Protein AF-A0A352RX96-F1 (afdb_monomer)

Foldseek 3Di:
DEEEAEEEEQDPPPPDPVVVVVVVCVVRVSYHYHYYHDHPVVVVVCVVVVVHPYYDDPDDDPPDPDDDDDDDD

Nearest PDB structures (foldseek):
  5z49-assembly1_A  TM=8.762E-01  e=2.085E-04  Synechococcus elongatus PCC 7942 = FACHB-805
  8j4o-assembly1_B  TM=7.830E-01  e=3.984E-02  Acinetobacter baumannii
  8j4n-assembly1_A  TM=7.726E-01  e=3.721E-02  Acinetobacter baumannii
  7yhj-assembly1_C  TM=7.825E-01  e=5.998E-02  Escherichia coli
  8j4n-assembly1_B  TM=7.395E-01  e=5.603E-02  Acinetobacter baumannii

Mean predicted aligned error: 4.61 Å

Sequence (73 aa):
SGGRLNVAVISAGDYFFPRLLAEFMNRHESVTLNLAVHNREELLHQLAGNLTDLAVMVRPPEGMDTIAEAFAP

Radius of gyration: 12.53 Å; Cα contacts (8 Å, |Δi|>4): 79; chains: 1; bounding box: 29×28×28 Å

Structure (mmCIF, N/CA/C/O backbone):
data_AF-A0A352RX96-F1
#
_entry.id   AF-A0A352RX96-F1
#
loop_
_atom_site.group_PDB
_atom_site.id
_atom_site.type_symbol
_atom_site.label_atom_id
_atom_site.label_alt_id
_atom_site.label_comp_id
_atom_site.label_asym_id
_atom_site.label_entity_id
_atom_site.label_seq_id
_atom_site.pdbx_PDB_ins_code
_atom_site.Cartn_x
_atom_site.Cartn_y
_atom_site.Cartn_z
_atom_site.occupancy
_atom_site.B_iso_or_equiv
_atom_site.auth_seq_id
_atom_site.auth_comp_id
_atom_site.auth_asym_id
_atom_site.auth_atom_id
_atom_site.pdbx_PDB_model_num
ATOM 1 N N . SER A 1 1 ? -18.993 -1.828 9.354 1.00 54.06 1 SER A N 1
ATOM 2 C CA . SER A 1 1 ? -18.125 -2.998 9.588 1.00 54.06 1 SER A CA 1
ATOM 3 C C . SER A 1 1 ? -16.702 -2.559 9.319 1.00 54.06 1 SER A C 1
ATOM 5 O O . SER A 1 1 ? -16.450 -2.029 8.246 1.00 54.06 1 SER A O 1
ATOM 7 N N . GLY A 1 2 ? -15.808 -2.684 10.299 1.00 68.44 2 GLY A N 1
ATOM 8 C CA . GLY A 1 2 ? -14.393 -2.382 10.082 1.00 68.44 2 GLY A CA 1
ATOM 9 C C . GLY A 1 2 ? -13.736 -3.473 9.240 1.00 68.44 2 GLY A C 1
ATOM 10 O O . GLY A 1 2 ? -14.059 -4.648 9.411 1.00 68.44 2 GLY A O 1
ATOM 11 N N . GLY A 1 3 ? -12.867 -3.087 8.309 1.00 87.06 3 GLY A N 1
ATOM 12 C CA . GLY A 1 3 ? -12.135 -3.992 7.420 1.00 87.06 3 GLY A CA 1
ATOM 13 C C . GLY A 1 3 ? -10.635 -3.721 7.483 1.00 87.06 3 GLY A C 1
ATOM 14 O O . GLY A 1 3 ? -10.218 -2.640 7.900 1.00 87.06 3 GLY A O 1
ATOM 15 N N . ARG A 1 4 ? -9.820 -4.697 7.081 1.00 91.19 4 ARG A N 1
ATOM 16 C CA . ARG A 1 4 ? -8.372 -4.523 6.937 1.00 91.19 4 ARG A CA 1
ATOM 17 C C . ARG A 1 4 ? -8.026 -4.425 5.458 1.00 91.19 4 ARG A C 1
ATOM 19 O O . ARG A 1 4 ? -8.489 -5.261 4.693 1.00 91.19 4 ARG A O 1
ATOM 26 N N . LEU A 1 5 ? -7.217 -3.436 5.098 1.00 91.69 5 LEU A N 1
ATOM 27 C CA . LEU A 1 5 ? -6.701 -3.254 3.745 1.00 91.69 5 LEU A CA 1
ATOM 28 C C . LEU A 1 5 ? -5.176 -3.391 3.770 1.00 91.69 5 LEU A C 1
ATOM 30 O O . LEU A 1 5 ? -4.499 -2.589 4.419 1.00 91.69 5 LEU A O 1
ATOM 34 N N . ASN A 1 6 ? -4.642 -4.405 3.089 1.00 93.31 6 ASN A N 1
ATOM 35 C CA . ASN A 1 6 ? -3.205 -4.603 2.921 1.00 93.31 6 ASN A CA 1
ATOM 36 C C . ASN A 1 6 ? -2.758 -3.945 1.619 1.00 93.31 6 ASN A C 1
ATOM 38 O O . ASN A 1 6 ? -3.101 -4.391 0.522 1.00 93.31 6 ASN A O 1
ATOM 42 N N . VAL A 1 7 ? -1.987 -2.874 1.754 1.00 92.19 7 VAL A N 1
ATOM 43 C CA . VAL A 1 7 ? -1.479 -2.078 0.644 1.00 92.19 7 VAL A CA 1
ATOM 44 C C . VAL A 1 7 ? 0.025 -2.246 0.575 1.00 92.19 7 VAL A C 1
ATOM 46 O O . VAL A 1 7 ? 0.718 -2.062 1.576 1.00 92.19 7 VAL A O 1
ATOM 49 N N . ALA A 1 8 ? 0.543 -2.536 -0.612 1.00 92.00 8 ALA A N 1
ATOM 50 C CA . ALA A 1 8 ? 1.976 -2.627 -0.816 1.00 92.00 8 ALA A CA 1
ATOM 51 C C . ALA A 1 8 ? 2.456 -1.784 -2.000 1.00 92.00 8 ALA A C 1
ATOM 53 O O . ALA A 1 8 ? 1.786 -1.664 -3.026 1.00 92.00 8 ALA A O 1
ATOM 54 N N . VAL A 1 9 ? 3.620 -1.154 -1.842 1.00 89.06 9 VAL A N 1
ATOM 55 C CA . VAL A 1 9 ? 4.149 -0.170 -2.798 1.00 89.06 9 VAL A CA 1
ATOM 56 C C . VAL A 1 9 ? 5.608 -0.460 -3.145 1.00 89.06 9 VAL A C 1
ATOM 58 O O . VAL A 1 9 ? 6.373 -0.852 -2.266 1.00 89.06 9 VAL A O 1
ATOM 61 N N . ILE A 1 10 ? 6.008 -0.256 -4.412 1.00 84.56 10 ILE A N 1
ATOM 62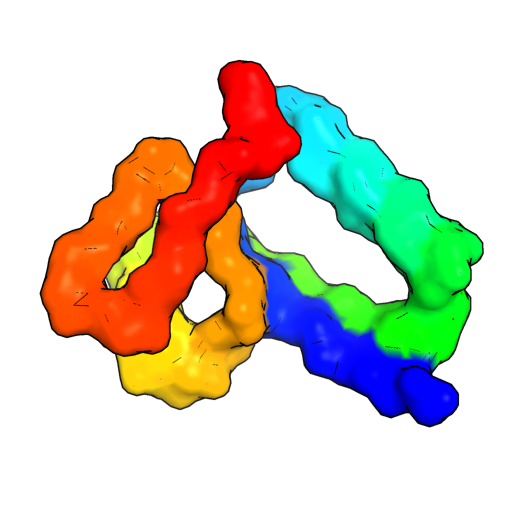 C CA . ILE A 1 10 ? 7.418 -0.444 -4.840 1.00 84.56 10 ILE A CA 1
ATOM 63 C C . ILE A 1 10 ? 8.304 0.729 -4.406 1.00 84.56 10 ILE A C 1
ATOM 65 O O . ILE A 1 10 ? 9.444 0.571 -3.978 1.00 84.56 10 ILE A O 1
ATOM 69 N N . SER A 1 11 ? 7.759 1.933 -4.510 1.00 70.50 11 SER A N 1
ATOM 70 C CA . SER A 1 11 ? 8.260 3.127 -3.856 1.00 70.50 11 SER A CA 1
ATOM 71 C C . SER A 1 11 ? 7.034 3.935 -3.461 1.00 70.50 11 SER A C 1
ATOM 73 O O . SER A 1 11 ? 6.051 3.990 -4.206 1.00 70.50 11 SER A O 1
ATOM 75 N N . ALA A 1 12 ? 7.042 4.527 -2.269 1.00 60.97 12 ALA A N 1
ATOM 76 C CA . ALA A 1 12 ? 6.055 5.543 -1.944 1.00 60.97 12 ALA A CA 1
ATOM 77 C C . ALA A 1 12 ? 6.378 6.753 -2.832 1.00 60.97 12 ALA A C 1
ATOM 79 O O . ALA A 1 12 ? 7.193 7.587 -2.450 1.00 60.97 12 ALA A O 1
ATOM 80 N N . GLY A 1 13 ? 5.839 6.765 -4.057 1.00 56.56 13 GLY A N 1
ATOM 81 C CA . GLY A 1 13 ? 6.058 7.827 -5.036 1.00 56.56 13 GLY A CA 1
ATOM 82 C C . GLY A 1 13 ? 5.867 9.205 -4.407 1.00 56.56 13 GLY A C 1
ATOM 83 O O . GLY A 1 13 ? 5.082 9.360 -3.466 1.00 56.56 13 GLY A O 1
ATOM 84 N N .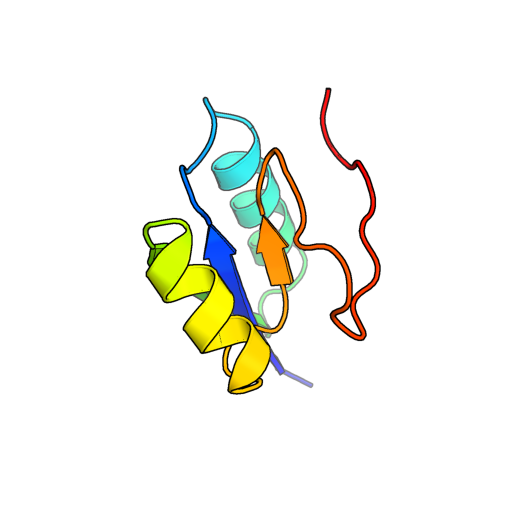 ASP A 1 14 ? 6.618 10.181 -4.913 1.00 58.78 14 ASP A N 1
ATOM 85 C CA . ASP A 1 14 ? 6.735 11.517 -4.337 1.00 58.78 14 ASP A CA 1
ATOM 86 C C . ASP A 1 14 ? 5.370 12.105 -3.938 1.00 58.78 14 ASP A C 1
ATOM 88 O O . ASP A 1 14 ? 4.513 12.388 -4.772 1.00 58.78 14 ASP A O 1
ATOM 92 N N . TYR A 1 15 ? 5.189 12.263 -2.622 1.00 63.44 15 TYR A N 1
ATOM 93 C CA . TYR A 1 15 ? 4.156 13.003 -1.879 1.00 63.44 15 TYR A CA 1
ATOM 94 C C . TYR A 1 15 ? 2.660 12.735 -2.147 1.00 63.44 15 TYR A C 1
ATOM 96 O O . TYR A 1 15 ? 1.846 13.079 -1.286 1.00 63.44 15 TYR A O 1
ATOM 104 N N . PHE A 1 16 ? 2.260 12.129 -3.265 1.00 77.44 16 PHE A N 1
ATOM 105 C CA . PHE A 1 16 ? 0.849 11.941 -3.616 1.00 77.44 16 PHE A CA 1
ATOM 106 C C . PHE A 1 16 ? 0.200 10.814 -2.810 1.00 77.44 16 PHE A C 1
ATOM 108 O O . PHE A 1 16 ? -0.823 11.016 -2.151 1.00 77.44 16 PHE A O 1
ATOM 115 N N . PHE A 1 17 ? 0.815 9.631 -2.817 1.00 81.31 17 PHE A N 1
ATOM 116 C CA . PHE A 1 17 ? 0.190 8.433 -2.264 1.00 81.31 17 PHE A CA 1
ATOM 117 C C . PHE A 1 17 ? -0.006 8.478 -0.737 1.00 81.31 17 PHE A C 1
ATOM 119 O O . PHE A 1 17 ? -1.110 8.179 -0.278 1.00 81.31 17 PHE A O 1
ATOM 126 N N . PRO A 1 18 ? 0.974 8.938 0.073 1.00 80.94 18 PRO A N 1
ATOM 127 C CA . PRO A 1 18 ? 0.764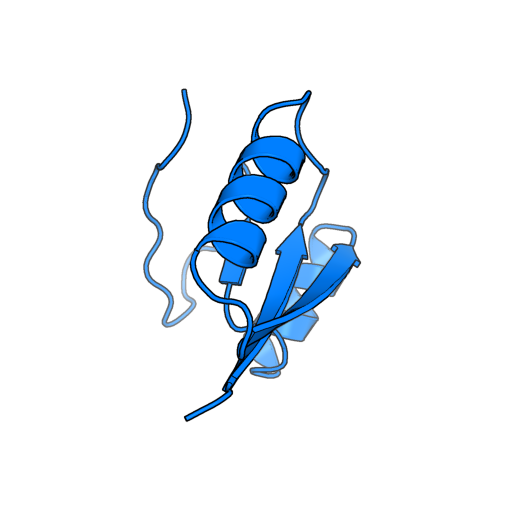 9.079 1.514 1.00 80.94 18 PRO A CA 1
ATOM 128 C C . PRO A 1 18 ? -0.377 10.044 1.876 1.00 80.94 18 PRO A C 1
ATOM 130 O O . PRO A 1 18 ? -1.115 9.787 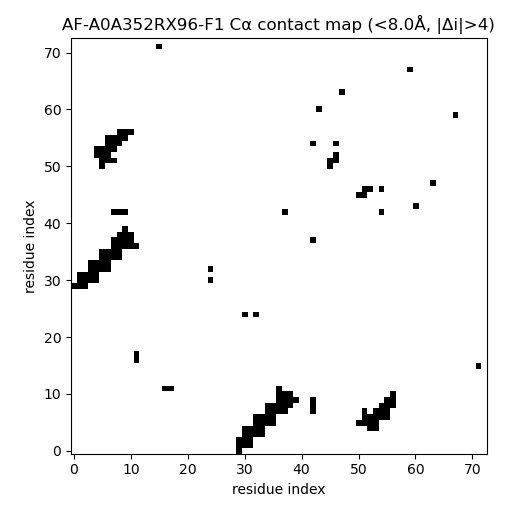2.824 1.00 80.94 18 PRO A O 1
ATOM 133 N N . ARG A 1 19 ? -0.562 11.135 1.113 1.00 84.94 19 ARG A N 1
ATOM 134 C CA . ARG A 1 19 ? -1.664 12.091 1.333 1.00 84.94 19 ARG A CA 1
ATOM 135 C C . ARG A 1 19 ? -3.023 11.484 0.993 1.00 84.94 19 ARG A C 1
ATOM 137 O O . ARG A 1 19 ? -3.964 11.654 1.759 1.00 84.94 19 ARG A O 1
ATOM 144 N N . LEU A 1 20 ? -3.112 10.743 -0.112 1.00 87.00 20 LEU A N 1
ATOM 145 C CA . LEU A 1 20 ? -4.325 10.012 -0.491 1.00 87.00 20 LEU A CA 1
ATOM 146 C C . LEU A 1 20 ? -4.748 9.026 0.612 1.00 87.00 20 LEU A C 1
ATOM 148 O O . LEU A 1 20 ? -5.918 8.980 0.988 1.00 87.00 20 LEU A O 1
ATOM 152 N N . LEU A 1 21 ? -3.789 8.270 1.157 1.00 86.62 21 LEU A N 1
ATOM 153 C CA . LEU A 1 21 ? -4.045 7.328 2.247 1.00 86.62 21 LEU A CA 1
ATOM 154 C C . LEU A 1 21 ? -4.521 8.031 3.520 1.00 86.62 21 LEU A C 1
ATOM 156 O O . LEU A 1 21 ? -5.449 7.545 4.162 1.00 86.62 21 LEU A O 1
ATOM 160 N N . ALA A 1 22 ? -3.931 9.176 3.872 1.00 87.56 22 ALA A N 1
ATOM 161 C CA . ALA A 1 22 ? -4.361 9.951 5.035 1.00 87.56 22 ALA A CA 1
ATOM 162 C C . ALA A 1 22 ? -5.834 10.384 4.918 1.00 87.56 22 ALA A C 1
ATOM 164 O O . ALA A 1 22 ? -6.616 10.170 5.843 1.00 87.56 22 ALA A O 1
ATOM 165 N N . GLU A 1 23 ? -6.239 10.908 3.759 1.00 91.06 23 GLU A N 1
ATOM 166 C CA . GLU A 1 23 ? -7.633 11.292 3.501 1.00 91.06 23 GLU A CA 1
ATOM 167 C C . GLU A 1 23 ? -8.587 10.088 3.502 1.00 91.06 23 GLU A C 1
ATOM 169 O O . GLU A 1 23 ? -9.696 10.168 4.032 1.00 91.06 23 GLU A O 1
ATOM 174 N N . PHE A 1 24 ? -8.162 8.947 2.950 1.00 90.00 24 PHE A N 1
ATOM 175 C CA . PHE A 1 24 ? -8.944 7.711 3.000 1.00 90.00 24 PHE A CA 1
ATOM 176 C C . PHE A 1 24 ? -9.187 7.257 4.446 1.00 90.00 24 PHE A C 1
ATOM 178 O O . PHE A 1 24 ? -10.324 6.967 4.817 1.00 90.00 24 PHE A O 1
ATOM 185 N N . MET A 1 25 ? -8.145 7.262 5.280 1.00 90.00 25 MET A N 1
ATOM 186 C CA . MET A 1 25 ? -8.244 6.886 6.692 1.00 90.00 25 MET A CA 1
ATOM 187 C C . MET A 1 25 ? -9.141 7.844 7.485 1.00 90.00 25 MET A C 1
ATOM 189 O O . MET A 1 25 ? -9.956 7.384 8.280 1.00 90.00 25 MET A O 1
ATOM 193 N N . ASN A 1 26 ? -9.068 9.152 7.213 1.00 91.75 26 ASN A N 1
ATOM 194 C CA . ASN A 1 26 ? -9.940 10.154 7.839 1.00 91.75 26 ASN A CA 1
ATOM 195 C C . ASN A 1 26 ? -11.425 9.937 7.505 1.00 91.75 26 ASN A C 1
ATOM 197 O O . ASN A 1 26 ? -12.295 10.197 8.329 1.00 91.75 26 ASN A O 1
ATOM 201 N N . ARG A 1 27 ? -11.737 9.461 6.294 1.00 92.88 27 ARG A N 1
ATOM 202 C CA . ARG A 1 27 ? -13.121 9.193 5.860 1.00 92.88 27 ARG A CA 1
ATOM 203 C C . ARG A 1 27 ? -13.655 7.842 6.335 1.00 92.88 27 ARG A C 1
ATOM 205 O O . ARG A 1 27 ? -14.869 7.634 6.334 1.00 92.88 27 ARG A O 1
ATOM 212 N N . HIS A 1 28 ? -12.767 6.924 6.708 1.00 91.81 28 HIS A N 1
ATOM 213 C CA . HIS A 1 28 ? -13.096 5.541 7.030 1.00 91.81 28 HIS A CA 1
ATOM 214 C C . HIS A 1 28 ? -12.446 5.101 8.348 1.00 91.81 28 HIS A C 1
ATOM 216 O O . HIS A 1 28 ? -11.643 4.175 8.375 1.00 91.81 28 HIS A O 1
ATOM 222 N N . GLU A 1 29 ? -12.866 5.705 9.463 1.00 86.69 29 GLU A N 1
ATOM 223 C CA . GLU A 1 29 ? -12.285 5.484 10.803 1.00 86.69 29 GLU A CA 1
ATOM 224 C C . GLU A 1 29 ? -12.274 4.015 11.269 1.00 86.69 29 GLU A C 1
ATOM 226 O O . GLU A 1 29 ? -11.461 3.619 12.098 1.00 86.69 29 GLU A O 1
ATOM 231 N N . SER A 1 30 ? -13.179 3.184 10.741 1.00 90.81 30 SER A N 1
ATOM 232 C CA . SER A 1 30 ? -13.250 1.753 11.076 1.00 90.81 30 SE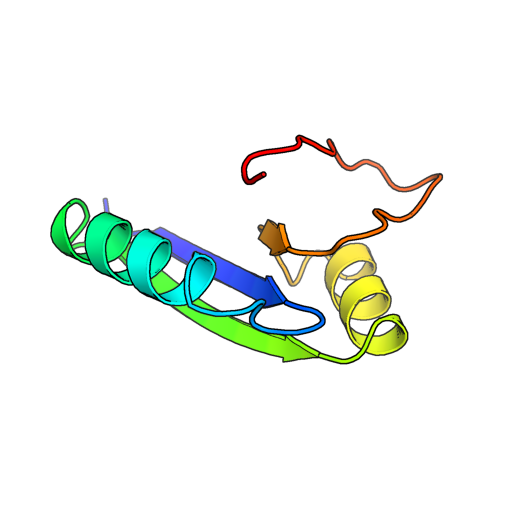R A CA 1
ATOM 233 C C . SER A 1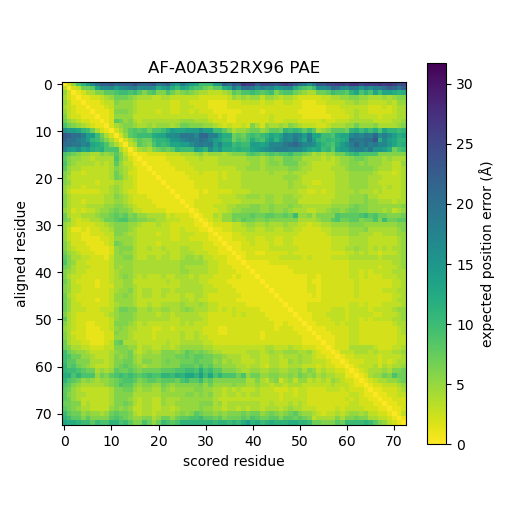 30 ? -12.317 0.859 10.247 1.00 90.81 30 SER A C 1
ATOM 235 O O . SER A 1 30 ? -12.244 -0.344 10.501 1.00 90.81 30 SER A O 1
ATOM 237 N N . VAL A 1 31 ? -11.627 1.407 9.243 1.00 91.00 31 VAL A N 1
ATOM 238 C CA . VAL A 1 31 ? -10.692 0.656 8.398 1.00 91.00 31 VAL A CA 1
ATOM 239 C C . VAL A 1 31 ? -9.305 0.659 9.031 1.00 91.00 31 VAL A C 1
ATOM 241 O O . VAL A 1 31 ? -8.803 1.688 9.463 1.00 91.00 31 VAL A O 1
ATOM 244 N N . THR A 1 32 ? -8.664 -0.508 9.067 1.00 91.19 32 THR A N 1
ATOM 245 C CA . THR A 1 32 ? -7.251 -0.638 9.437 1.00 91.19 32 THR A CA 1
ATOM 246 C C . THR A 1 32 ? -6.415 -0.800 8.176 1.00 91.19 32 THR A C 1
ATOM 248 O O . THR A 1 32 ? -6.596 -1.762 7.429 1.00 91.19 32 THR A O 1
ATOM 251 N N . LEU A 1 33 ? -5.481 0.119 7.948 1.00 89.88 33 LEU A N 1
ATOM 252 C CA . LEU A 1 33 ? -4.547 0.054 6.830 1.00 89.88 33 LEU A CA 1
ATOM 253 C C . LEU A 1 33 ? -3.235 -0.596 7.273 1.00 89.88 33 LEU A C 1
ATOM 255 O O . LEU A 1 33 ? -2.623 -0.159 8.246 1.00 89.88 33 LEU A O 1
ATOM 259 N N . ASN A 1 34 ? -2.786 -1.605 6.533 1.00 91.56 34 ASN A N 1
ATOM 260 C CA . ASN A 1 34 ? -1.435 -2.137 6.633 1.00 91.56 34 ASN A CA 1
ATOM 261 C C . ASN A 1 34 ? -0.662 -1.717 5.381 1.00 91.56 34 ASN A C 1
ATOM 263 O O . ASN A 1 34 ? -0.982 -2.186 4.292 1.00 91.56 34 ASN A O 1
ATOM 267 N N . LEU A 1 35 ? 0.309 -0.814 5.529 1.00 89.12 35 LEU A N 1
ATOM 268 C CA . LEU A 1 35 ? 1.127 -0.314 4.424 1.00 89.12 35 LEU A CA 1
ATOM 269 C C . LEU A 1 35 ? 2.526 -0.927 4.493 1.00 89.12 35 LEU A C 1
ATOM 271 O O . LEU A 1 35 ? 3.251 -0.695 5.460 1.00 89.12 35 LEU A O 1
ATOM 275 N N . ALA A 1 36 ? 2.918 -1.645 3.445 1.00 89.44 36 ALA A N 1
ATOM 276 C CA . ALA A 1 36 ? 4.255 -2.207 3.302 1.00 89.44 36 ALA A CA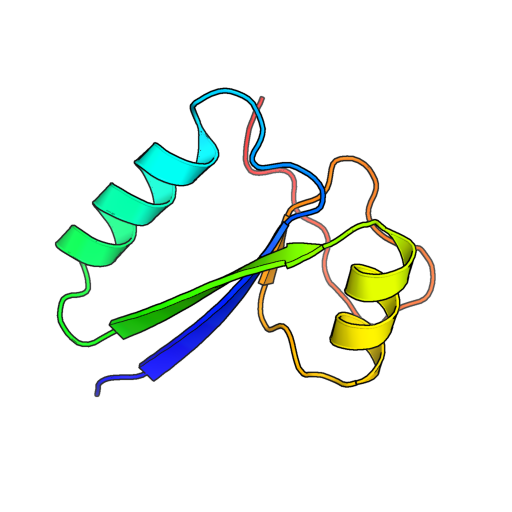 1
ATOM 277 C C . ALA A 1 36 ? 4.980 -1.625 2.082 1.00 89.44 36 ALA A C 1
ATOM 279 O O . ALA A 1 36 ? 4.386 -1.383 1.030 1.00 89.44 36 ALA A O 1
ATOM 280 N N . VAL A 1 37 ? 6.286 -1.405 2.219 1.00 88.88 37 VAL A N 1
ATOM 281 C CA . VAL A 1 37 ? 7.159 -1.022 1.106 1.00 88.88 37 VAL A CA 1
ATOM 282 C C . VAL A 1 37 ? 7.999 -2.238 0.754 1.00 88.88 37 VAL A C 1
ATOM 284 O O . VAL A 1 37 ? 8.696 -2.772 1.613 1.00 88.88 37 VAL A O 1
ATOM 287 N N . HIS A 1 38 ? 7.924 -2.661 -0.501 1.00 89.50 38 HIS A N 1
ATOM 288 C CA . HIS A 1 38 ? 8.614 -3.836 -1.018 1.00 89.50 38 HIS A CA 1
ATOM 289 C C . HIS A 1 38 ? 9.393 -3.468 -2.272 1.00 89.50 38 HIS A C 1
ATOM 291 O O . HIS A 1 38 ? 9.036 -2.533 -2.978 1.00 89.50 38 HIS A O 1
ATOM 297 N N . ASN A 1 39 ? 10.437 -4.217 -2.608 1.00 90.25 39 ASN A N 1
ATOM 298 C CA . ASN A 1 39 ? 10.943 -4.158 -3.980 1.00 90.25 39 ASN A CA 1
ATOM 299 C C . ASN A 1 39 ? 9.944 -4.844 -4.940 1.00 90.25 39 ASN A C 1
ATOM 301 O O . ASN A 1 39 ? 8.953 -5.447 -4.521 1.00 90.25 39 ASN A O 1
ATOM 305 N N . ARG A 1 40 ? 10.196 -4.756 -6.254 1.00 90.50 40 ARG A N 1
ATOM 306 C CA . ARG A 1 40 ? 9.311 -5.370 -7.258 1.00 90.50 40 ARG A CA 1
ATOM 307 C C . ARG A 1 40 ? 9.124 -6.866 -7.014 1.00 90.50 40 ARG A C 1
ATOM 309 O O . ARG A 1 40 ? 7.998 -7.335 -7.057 1.00 90.50 40 ARG A O 1
ATOM 316 N N . GLU A 1 41 ? 10.208 -7.599 -6.802 1.00 91.94 41 GLU A N 1
ATOM 317 C CA . GLU A 1 41 ? 10.174 -9.057 -6.679 1.00 91.94 41 GLU A CA 1
ATOM 318 C C . GLU A 1 41 ? 9.349 -9.511 -5.469 1.00 91.94 41 GLU A C 1
ATOM 320 O O . GLU A 1 41 ? 8.472 -10.362 -5.597 1.00 91.94 41 GLU A O 1
ATOM 325 N N . GLU A 1 42 ? 9.568 -8.893 -4.312 1.00 92.94 42 GLU A N 1
ATOM 326 C CA . GLU A 1 42 ? 8.789 -9.142 -3.100 1.00 92.94 42 GLU A CA 1
ATOM 327 C C . GLU A 1 42 ? 7.309 -8.816 -3.298 1.00 92.94 42 GLU A C 1
ATOM 329 O O . GLU A 1 42 ? 6.455 -9.613 -2.918 1.00 92.94 42 GLU A O 1
ATOM 334 N N . LEU A 1 43 ? 6.989 -7.686 -3.935 1.00 92.38 43 LEU A N 1
ATOM 335 C CA . LEU A 1 43 ? 5.601 -7.301 -4.180 1.00 92.38 43 LEU A CA 1
ATOM 336 C C . LEU A 1 43 ? 4.873 -8.305 -5.079 1.00 92.38 43 LEU A C 1
ATOM 338 O O . LEU A 1 43 ? 3.721 -8.645 -4.819 1.00 92.38 43 LEU A O 1
ATOM 342 N N . LEU A 1 44 ? 5.547 -8.813 -6.114 1.00 91.94 44 LEU A N 1
ATOM 343 C CA . LEU A 1 44 ? 4.982 -9.850 -6.975 1.00 91.94 44 LEU A CA 1
ATOM 344 C C . LEU A 1 44 ? 4.762 -11.162 -6.210 1.00 91.94 44 LEU A C 1
ATOM 346 O O . LEU A 1 44 ? 3.730 -11.801 -6.405 1.00 91.94 44 LEU A O 1
ATOM 350 N N . HIS A 1 45 ? 5.669 -11.533 -5.302 1.00 93.56 45 HIS A N 1
ATOM 351 C CA . HIS A 1 45 ? 5.458 -12.679 -4.415 1.00 93.56 45 HIS A CA 1
ATOM 352 C C . HIS A 1 45 ? 4.258 -12.477 -3.475 1.00 93.56 45 HIS A C 1
ATOM 354 O O . HIS A 1 45 ? 3.468 -13.403 -3.298 1.00 93.56 45 HIS A O 1
ATOM 360 N N . GLN A 1 46 ? 4.081 -11.280 -2.904 1.00 93.94 46 GLN A N 1
ATOM 361 C CA . GLN A 1 46 ? 2.928 -10.971 -2.047 1.00 93.94 46 GLN A CA 1
ATOM 362 C C . GLN A 1 46 ? 1.602 -11.032 -2.820 1.00 93.94 46 GLN A C 1
ATOM 364 O O . GLN A 1 46 ? 0.627 -11.585 -2.311 1.00 93.94 46 GLN A O 1
ATOM 369 N N . LEU A 1 47 ? 1.569 -10.508 -4.052 1.00 92.81 47 LEU A N 1
ATOM 370 C CA . LEU A 1 47 ? 0.401 -10.584 -4.936 1.00 92.81 47 LEU A CA 1
ATOM 371 C C . LEU A 1 47 ? 0.061 -12.032 -5.302 1.00 92.81 47 LEU A C 1
ATOM 373 O O . LEU A 1 47 ? -1.083 -12.447 -5.151 1.00 92.81 47 LEU A O 1
ATOM 377 N N . ALA A 1 48 ? 1.054 -12.829 -5.708 1.00 92.44 48 ALA A N 1
ATOM 378 C CA . ALA A 1 48 ? 0.852 -14.244 -6.029 1.00 92.44 48 ALA A CA 1
ATOM 379 C C . ALA A 1 48 ? 0.382 -15.065 -4.814 1.00 92.44 48 ALA A C 1
ATOM 381 O O . ALA A 1 48 ? -0.366 -16.029 -4.964 1.00 92.44 48 ALA A O 1
ATOM 382 N N . GLY A 1 49 ? 0.800 -14.673 -3.607 1.00 93.75 49 GLY A N 1
ATOM 383 C CA . GLY A 1 49 ? 0.340 -15.254 -2.347 1.00 93.75 49 GLY A CA 1
ATOM 384 C C . GLY A 1 49 ? -1.012 -14.730 -1.851 1.00 93.75 49 GLY A C 1
ATOM 385 O O . GLY A 1 49 ? -1.456 -15.167 -0.791 1.00 93.75 49 GLY A O 1
ATOM 386 N N . ASN A 1 50 ? -1.652 -13.798 -2.570 1.00 92.25 50 ASN A N 1
ATOM 387 C CA . ASN A 1 50 ? -2.880 -13.110 -2.156 1.00 92.25 50 ASN A CA 1
ATOM 388 C C 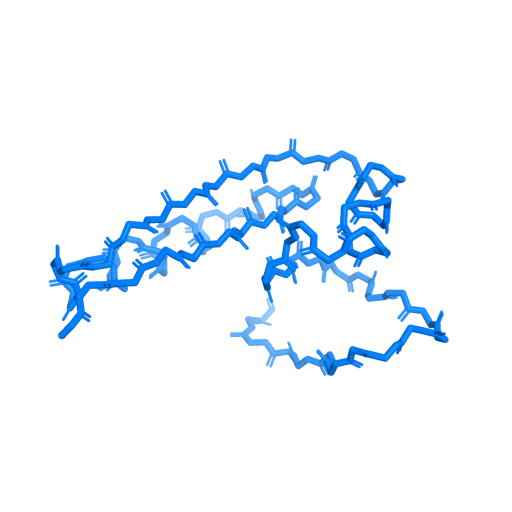. ASN A 1 50 ? -2.769 -12.449 -0.762 1.00 92.25 50 ASN A C 1
ATOM 390 O O . ASN A 1 50 ? -3.712 -12.438 0.027 1.00 92.25 50 ASN A O 1
ATOM 394 N N . LEU A 1 51 ? -1.575 -11.945 -0.434 1.00 93.81 51 LEU A N 1
ATOM 395 C CA . LEU A 1 51 ? -1.260 -11.286 0.840 1.00 93.81 51 LEU A CA 1
ATOM 396 C C . LEU A 1 51 ? -1.388 -9.757 0.758 1.00 93.81 51 LEU A C 1
ATOM 398 O O . LEU A 1 51 ? -1.384 -9.069 1.779 1.00 93.81 51 LEU A O 1
ATOM 402 N N . THR A 1 52 ? -1.478 -9.224 -0.460 1.00 93.62 52 THR A N 1
ATOM 403 C CA . THR A 1 52 ? -1.675 -7.806 -0.764 1.00 93.62 52 THR A CA 1
ATOM 404 C C . THR A 1 52 ? -2.989 -7.639 -1.511 1.00 93.62 52 THR A C 1
ATOM 406 O O . THR A 1 52 ? -3.188 -8.275 -2.541 1.00 93.62 52 THR A O 1
ATOM 409 N N . ASP A 1 53 ? -3.844 -6.746 -1.016 1.00 91.94 53 ASP A N 1
ATOM 410 C CA . ASP A 1 53 ? -5.138 -6.434 -1.628 1.00 91.94 53 ASP A CA 1
ATOM 411 C C . ASP A 1 53 ? -4.993 -5.345 -2.705 1.00 91.94 53 ASP A C 1
ATOM 413 O O . ASP A 1 53 ? -5.684 -5.356 -3.720 1.00 91.94 53 ASP A O 1
ATOM 417 N N . LEU A 1 54 ? -4.077 -4.394 -2.486 1.00 91.75 54 LEU A N 1
ATOM 418 C CA . LEU A 1 54 ? -3.811 -3.285 -3.399 1.00 91.75 54 LEU A CA 1
ATOM 419 C C . LEU A 1 54 ? -2.308 -3.068 -3.563 1.00 91.75 54 LEU A C 1
ATOM 421 O O . LEU A 1 54 ? -1.600 -2.784 -2.596 1.00 91.75 54 LEU A O 1
ATOM 425 N N . ALA A 1 55 ? -1.833 -3.132 -4.804 1.00 91.56 55 ALA A N 1
ATOM 426 C CA . ALA A 1 55 ? -0.446 -2.851 -5.136 1.00 91.56 55 ALA A CA 1
ATOM 427 C C . ALA A 1 55 ? -0.312 -1.542 -5.922 1.00 91.56 55 ALA A C 1
ATOM 429 O O . ALA A 1 55 ? -0.953 -1.364 -6.955 1.00 91.56 55 ALA A O 1
ATOM 430 N N . VAL A 1 56 ? 0.562 -0.642 -5.464 1.00 89.12 56 VAL A N 1
ATOM 431 C CA . VAL A 1 56 ? 0.874 0.608 -6.174 1.00 89.12 56 VAL A CA 1
ATOM 432 C C . VAL A 1 56 ? 2.249 0.516 -6.807 1.00 89.12 56 VAL A C 1
ATOM 434 O O . VAL A 1 56 ? 3.278 0.424 -6.130 1.00 89.12 56 VAL A O 1
ATOM 437 N N . MET A 1 57 ? 2.264 0.539 -8.137 1.00 87.06 57 MET A N 1
ATOM 438 C CA . MET A 1 57 ? 3.481 0.435 -8.926 1.00 87.06 57 MET A CA 1
ATOM 439 C C . MET A 1 57 ? 3.342 1.114 -10.285 1.00 87.06 57 MET A C 1
ATOM 441 O O . MET A 1 57 ? 2.268 1.144 -10.870 1.00 87.06 57 MET A O 1
ATOM 445 N N . VAL A 1 58 ? 4.466 1.598 -10.814 1.00 82.94 58 VAL A N 1
ATOM 446 C CA . VAL A 1 58 ? 4.533 2.253 -12.133 1.00 82.94 58 VAL A CA 1
ATOM 447 C C . VAL A 1 58 ? 4.321 1.259 -13.278 1.00 82.94 58 VAL A C 1
ATOM 449 O O . VAL A 1 58 ? 3.791 1.609 -14.327 1.00 82.94 58 VAL A O 1
ATOM 452 N N . ARG A 1 59 ? 4.755 0.008 -13.096 1.00 85.88 59 ARG A N 1
ATOM 453 C CA . ARG A 1 59 ? 4.647 -1.043 -14.111 1.00 85.88 59 ARG A CA 1
ATOM 454 C C . ARG A 1 59 ? 3.936 -2.260 -13.519 1.00 85.88 59 ARG A C 1
ATOM 456 O O . ARG A 1 59 ? 4.614 -3.036 -12.840 1.00 85.88 59 ARG A O 1
ATOM 463 N N . PRO A 1 60 ? 2.626 -2.444 -13.748 1.00 86.94 60 PRO A N 1
ATOM 464 C CA . PRO A 1 60 ? 1.920 -3.634 -13.280 1.00 86.94 60 PRO A CA 1
ATOM 465 C C . PRO A 1 60 ? 2.534 -4.915 -13.881 1.00 86.94 60 PRO A C 1
ATOM 467 O O . PRO A 1 60 ? 3.199 -4.850 -14.923 1.00 86.94 60 PRO A O 1
ATOM 470 N N . PRO A 1 61 ? 2.414 -6.074 -13.214 1.00 86.75 61 PRO A N 1
ATOM 471 C CA . PRO A 1 61 ? 2.787 -7.353 -13.805 1.00 86.75 61 PRO A CA 1
ATOM 472 C C . PRO A 1 61 ? 1.821 -7.751 -14.925 1.00 86.75 61 PRO A C 1
ATOM 474 O O . PRO A 1 61 ? 0.630 -7.463 -14.866 1.00 86.75 61 PRO A O 1
ATOM 477 N N . GLU A 1 62 ? 2.340 -8.455 -15.926 1.00 86.12 62 GLU A N 1
ATOM 478 C CA . GLU A 1 62 ? 1.530 -9.094 -16.963 1.00 86.12 62 GLU A CA 1
ATOM 479 C C . GLU A 1 62 ? 1.227 -10.543 -16.559 1.00 86.12 62 GLU A C 1
ATOM 481 O 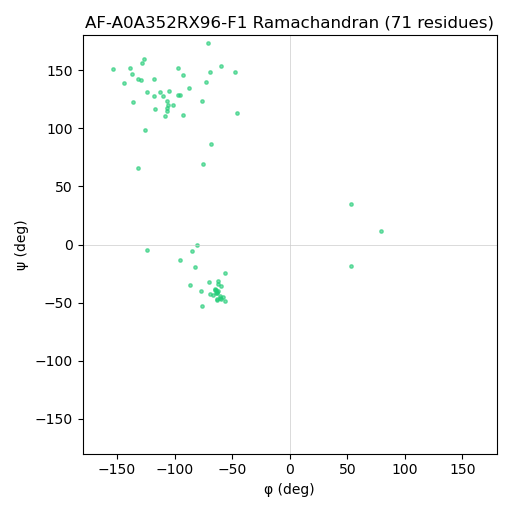O . GLU A 1 62 ? 2.062 -11.208 -15.944 1.00 86.12 62 GLU A O 1
ATOM 486 N N . GLY A 1 63 ? 0.043 -11.043 -16.917 1.00 83.69 63 GLY A N 1
ATOM 487 C CA . GLY A 1 63 ? -0.311 -12.456 -16.735 1.00 83.69 63 GLY A CA 1
ATOM 488 C C . GLY A 1 63 ? -0.742 -12.865 -15.322 1.00 83.69 63 GLY A C 1
ATOM 489 O O . GLY A 1 63 ? -0.855 -14.059 -15.059 1.00 83.69 63 GLY A O 1
ATOM 490 N N . MET A 1 64 ? -0.999 -11.910 -14.425 1.00 86.31 64 MET A N 1
ATOM 491 C CA . MET A 1 64 ? -1.702 -12.161 -13.160 1.00 86.31 64 MET A CA 1
ATOM 492 C C . MET A 1 64 ? -3.189 -11.826 -13.299 1.00 86.31 64 MET A C 1
ATOM 494 O O . MET A 1 64 ? -3.552 -10.945 -14.080 1.00 86.31 64 MET A O 1
ATOM 498 N N . ASP A 1 65 ? -4.037 -12.497 -12.517 1.00 88.88 65 ASP A N 1
ATOM 499 C CA . ASP A 1 65 ? -5.466 -12.177 -12.399 1.00 88.88 65 ASP A CA 1
ATOM 500 C C . ASP A 1 65 ? -5.662 -10.915 -11.545 1.00 88.88 65 ASP A C 1
ATOM 502 O O . ASP A 1 65 ? -6.065 -10.951 -10.385 1.00 88.88 65 ASP A O 1
ATOM 506 N N . THR A 1 66 ? -5.245 -9.783 -12.101 1.00 88.62 66 THR A N 1
ATOM 507 C CA . THR A 1 66 ? -5.268 -8.472 -11.452 1.00 88.62 66 THR A CA 1
ATOM 508 C C . THR A 1 66 ? -5.765 -7.423 -12.430 1.00 88.62 66 THR A C 1
ATOM 510 O O . THR A 1 66 ? -5.451 -7.480 -13.619 1.00 88.62 66 THR A O 1
ATOM 513 N N . ILE A 1 67 ? -6.476 -6.420 -11.921 1.00 91.31 67 ILE A N 1
ATOM 514 C CA . ILE A 1 67 ? -6.880 -5.246 -12.696 1.00 91.31 67 ILE A CA 1
ATOM 515 C C . ILE A 1 67 ? -5.875 -4.127 -12.419 1.00 91.31 67 ILE A C 1
ATOM 517 O O . ILE A 1 67 ? -5.594 -3.808 -11.264 1.00 91.31 67 ILE A O 1
ATOM 521 N N . ALA A 1 68 ? -5.335 -3.533 -13.481 1.00 90.81 68 ALA A N 1
ATOM 522 C CA . ALA A 1 68 ? -4.431 -2.395 -13.388 1.00 90.81 68 ALA A CA 1
ATOM 523 C C . ALA A 1 68 ? -5.145 -1.114 -13.836 1.00 90.81 68 ALA A C 1
ATOM 525 O O . ALA A 1 68 ? -5.521 -0.989 -15.001 1.00 90.81 68 ALA A O 1
ATOM 526 N N . GLU A 1 69 ? -5.287 -0.152 -12.924 1.00 90.19 69 GLU A N 1
ATOM 527 C CA . GLU A 1 69 ? -5.892 1.155 -13.197 1.00 90.19 69 GLU A CA 1
ATOM 528 C C . GLU A 1 69 ? -4.928 2.287 -12.835 1.00 90.19 69 GLU A C 1
ATOM 530 O O . GLU A 1 69 ? -4.350 2.323 -11.746 1.00 90.19 69 GLU A O 1
ATOM 535 N N . ALA A 1 70 ? -4.757 3.236 -13.757 1.00 87.88 70 ALA A N 1
ATOM 536 C CA . ALA A 1 70 ? -4.021 4.462 -13.484 1.00 87.88 70 ALA A CA 1
ATOM 537 C C . ALA A 1 70 ? -4.896 5.405 -12.644 1.00 87.88 70 ALA A C 1
ATOM 539 O O . ALA A 1 70 ? -5.997 5.762 -13.057 1.00 87.88 70 ALA A O 1
ATOM 540 N N . PHE A 1 71 ? -4.401 5.823 -11.477 1.00 81.50 71 PHE A N 1
ATOM 541 C CA . PHE A 1 71 ? -5.150 6.659 -10.526 1.00 81.50 71 PHE A CA 1
ATOM 542 C C . PHE A 1 71 ? -4.437 7.971 -10.159 1.00 81.50 71 PHE A C 1
ATOM 544 O O . PHE A 1 71 ? -4.990 8.792 -9.426 1.00 81.50 71 PHE A O 1
ATOM 551 N N . ALA A 1 72 ? -3.210 8.165 -10.648 1.00 76.06 72 ALA A N 1
ATOM 552 C CA . ALA A 1 72 ? -2.379 9.337 -10.402 1.00 76.06 72 ALA A CA 1
ATOM 553 C C . ALA A 1 72 ? -1.667 9.768 -11.703 1.00 76.06 72 ALA A C 1
ATOM 555 O O . ALA A 1 72 ? -1.439 8.899 -12.551 1.00 76.06 72 ALA A O 1
ATOM 556 N N . PRO A 1 73 ? -1.345 11.067 -11.873 1.00 70.00 73 PRO A N 1
ATOM 557 C CA . PRO A 1 73 ? -0.587 11.583 -13.016 1.00 70.00 73 PRO A CA 1
ATOM 558 C C . PRO A 1 73 ? 0.865 11.095 -13.061 1.00 70.00 73 PRO A C 1
ATOM 560 O O . PRO A 1 73 ? 1.443 10.851 -11.976 1.00 70.00 73 PRO A O 1
#

pLDDT: mean 86.26, std 9.2, range [54.06, 93.94]

Solvent-accessible surface area (backbone atoms only — not comparable to full-atom values): 4708 Å² total; per-residue (Å²): 133,65,49,78,47,35,34,36,24,55,59,87,53,86,76,52,58,67,52,54,51,52,54,51,44,73,77,36,78,57,50,45,77,45,82,45,82,33,53,66,70,57,46,51,51,33,47,76,65,68,67,39,80,42,78,48,64,96,71,75,82,81,95,59,103,67,88,87,79,91,88,73,136

Secondary structure (DSSP, 8-state):
---EEEEEESS--TTHHHHHHHHHHHH-TTPEEEEEE--HHHHHHHHHTT--SEEE-SSPPSSSS--------